Protein AF-A0A7S0IM01-F1 (afdb_monomer_lite)

Organism: NCBI:txid127549

Foldseek 3Di:
DVQCPDPVNVLCQPPPRPNVLQNVLVVVVVVCVVDPQDDPDLVPHQAAEDSDSLVVLLVDVVCVVVSLVVVLVCLVVDPSCVVCLQLRYEYEGSDPDDPCSRNPPCCVSNVNHHYHYDYDDPPPD

Structure (mmCIF, N/CA/C/O backbone):
data_AF-A0A7S0IM01-F1
#
_entry.id   AF-A0A7S0IM01-F1
#
loop_
_atom_site.group_PDB
_atom_site.id
_atom_site.type_symbol
_atom_site.label_atom_id
_atom_site.label_alt_id
_atom_site.label_comp_id
_atom_site.label_asym_id
_atom_site.label_entity_id
_atom_site.label_seq_id
_atom_site.pdbx_PDB_ins_code
_atom_site.Cartn_x
_atom_site.Cartn_y
_atom_site.Cartn_z
_atom_site.occupancy
_atom_site.B_iso_or_equiv
_atom_site.auth_seq_id
_atom_site.auth_comp_id
_atom_site.auth_asym_id
_atom_site.auth_atom_id
_atom_site.pdbx_PDB_model_num
ATOM 1 N N . ARG A 1 1 ? -17.715 -5.963 -20.744 1.00 46.78 1 ARG A N 1
ATOM 2 C CA . ARG A 1 1 ? -17.624 -7.411 -21.069 1.00 46.78 1 ARG A CA 1
ATOM 3 C C . ARG A 1 1 ? -17.029 -7.636 -22.462 1.00 46.78 1 ARG A C 1
ATOM 5 O O . ARG A 1 1 ? -16.152 -8.473 -22.556 1.00 46.78 1 ARG A O 1
ATOM 12 N N . GLU A 1 2 ? -17.397 -6.858 -23.487 1.00 45.78 2 GLU A N 1
ATOM 13 C CA . GLU A 1 2 ? -16.803 -6.945 -24.842 1.00 45.78 2 GLU A CA 1
ATOM 14 C C . GLU A 1 2 ? -15.285 -6.724 -24.891 1.00 45.78 2 GLU A C 1
ATOM 16 O O . GLU A 1 2 ? -14.564 -7.540 -25.454 1.00 45.78 2 GLU A O 1
ATOM 21 N N . LEU A 1 3 ? -14.776 -5.692 -24.210 1.00 41.62 3 LEU A N 1
ATOM 22 C CA . LEU A 1 3 ? -13.337 -5.392 -24.168 1.00 41.62 3 LEU A CA 1
ATOM 23 C C . LEU A 1 3 ? -12.473 -6.460 -23.485 1.00 41.62 3 LEU A C 1
ATOM 25 O O . LEU A 1 3 ? -11.266 -6.336 -23.547 1.00 41.62 3 LEU A O 1
ATOM 29 N N . LEU A 1 4 ? -13.064 -7.457 -22.817 1.00 47.00 4 LEU A N 1
ATOM 30 C CA . LEU A 1 4 ? -12.343 -8.576 -22.188 1.00 47.00 4 LEU A CA 1
ATOM 31 C C . LEU A 1 4 ? -12.341 -9.834 -23.068 1.00 47.00 4 LEU A C 1
ATOM 33 O O . LEU A 1 4 ? -11.676 -10.811 -22.745 1.00 47.00 4 LEU A O 1
ATOM 37 N N . SER A 1 5 ? -13.135 -9.831 -24.143 1.00 55.53 5 SER A N 1
ATOM 38 C CA . SER A 1 5 ? -13.293 -10.970 -25.054 1.00 55.53 5 SER A CA 1
ATOM 39 C C . SER A 1 5 ? -12.349 -10.917 -26.255 1.00 55.53 5 SER A C 1
ATOM 41 O O . SER A 1 5 ? -12.239 -11.889 -26.996 1.00 55.53 5 SER A O 1
ATOM 43 N N . LEU A 1 6 ? -11.640 -9.797 -26.443 1.00 62.81 6 LEU A N 1
ATOM 44 C CA . LEU A 1 6 ? -10.654 -9.658 -27.508 1.00 62.81 6 LEU A CA 1
ATOM 45 C C . LEU A 1 6 ? -9.369 -10.409 -27.118 1.00 62.81 6 LEU A C 1
ATOM 47 O O . LEU A 1 6 ? -8.851 -10.166 -26.027 1.00 62.81 6 LEU A O 1
ATOM 51 N N . PRO A 1 7 ? -8.789 -11.254 -27.984 1.00 60.94 7 PRO A N 1
ATOM 52 C CA . PRO A 1 7 ? -7.592 -12.038 -27.658 1.00 60.94 7 PRO A CA 1
ATOM 53 C C . PRO A 1 7 ? -6.413 -11.199 -27.139 1.00 60.94 7 PRO A C 1
ATOM 55 O O . PRO A 1 7 ? -5.724 -11.611 -26.211 1.00 60.94 7 PRO A O 1
ATOM 58 N N . SER A 1 8 ? -6.227 -9.989 -27.678 1.00 58.78 8 SER A N 1
ATOM 59 C CA . SER A 1 8 ? -5.192 -9.033 -27.250 1.00 58.78 8 SER A CA 1
ATOM 60 C C . SER A 1 8 ? -5.425 -8.447 -25.853 1.00 58.78 8 SER A C 1
ATOM 62 O O . SER A 1 8 ? -4.478 -8.111 -25.151 1.00 58.78 8 SER A O 1
ATOM 64 N N . SER A 1 9 ? -6.686 -8.316 -25.443 1.00 56.84 9 SER A N 1
ATOM 65 C CA . SER A 1 9 ? -7.070 -7.874 -24.099 1.00 56.84 9 SER A CA 1
ATOM 66 C C . SER A 1 9 ? -7.060 -9.022 -23.089 1.00 56.84 9 SER A C 1
ATOM 68 O O . SER A 1 9 ? -6.715 -8.827 -21.928 1.00 56.84 9 SER A O 1
ATOM 70 N N . ALA A 1 10 ? -7.399 -10.231 -23.543 1.00 59.53 10 ALA A N 1
ATOM 71 C CA . ALA A 1 10 ? -7.406 -11.432 -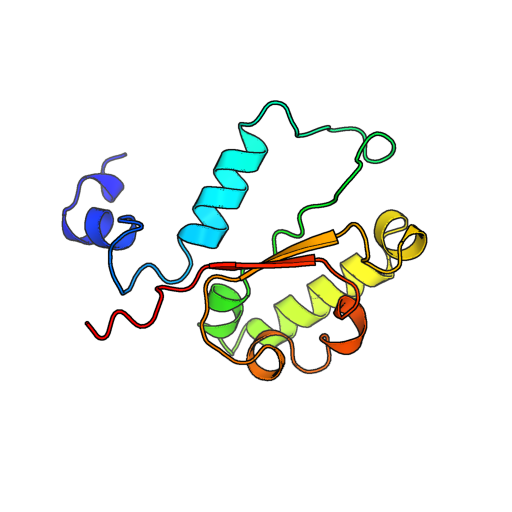22.728 1.00 59.53 10 ALA A CA 1
ATOM 72 C C . ALA A 1 10 ? -5.977 -11.831 -22.340 1.00 59.53 10 ALA A C 1
ATOM 74 O O . ALA A 1 10 ? -5.748 -12.148 -21.179 1.00 59.53 10 ALA A O 1
ATOM 75 N N . SER A 1 11 ? -5.003 -11.717 -23.252 1.00 57.19 11 SER A N 1
ATOM 76 C CA . SER A 1 11 ? -3.586 -11.975 -22.949 1.00 57.19 11 SER A CA 1
ATOM 77 C C . SER A 1 11 ? -2.979 -10.972 -21.962 1.00 57.19 11 SER A C 1
ATOM 79 O O . SER A 1 11 ? -2.093 -11.324 -21.192 1.00 57.19 11 SER A O 1
ATOM 81 N N . PHE A 1 12 ? -3.483 -9.736 -21.923 1.00 51.41 12 PHE A N 1
ATOM 82 C CA . PHE A 1 12 ? -3.107 -8.736 -20.917 1.00 51.41 12 PHE A CA 1
ATOM 83 C C . PHE A 1 12 ? -3.668 -9.052 -19.516 1.00 51.41 12 PHE A C 1
ATOM 85 O O . PHE A 1 12 ? -3.136 -8.583 -18.511 1.00 51.41 12 PHE A O 1
ATOM 92 N N . ILE A 1 13 ? -4.752 -9.831 -19.445 1.00 55.81 13 ILE A N 1
ATOM 93 C CA . ILE A 1 13 ? -5.446 -10.233 -18.207 1.00 55.81 13 ILE A CA 1
ATOM 94 C C . ILE A 1 13 ? -5.169 -11.715 -17.889 1.00 55.81 13 ILE A C 1
ATOM 96 O O . ILE A 1 13 ? -5.710 -12.285 -16.943 1.00 55.81 13 ILE A O 1
ATOM 100 N N . ASP A 1 14 ? -4.291 -12.356 -18.651 1.00 61.69 14 ASP A N 1
ATOM 101 C CA . ASP A 1 14 ? -3.793 -13.677 -18.322 1.00 61.69 14 ASP A CA 1
ATOM 102 C C . ASP A 1 14 ? -2.695 -13.535 -17.260 1.00 61.69 14 ASP A C 1
ATOM 104 O O . ASP A 1 14 ? -1.632 -12.965 -17.512 1.00 61.69 14 ASP A O 1
ATOM 108 N N . ILE A 1 15 ? -2.961 -14.038 -16.052 1.00 56.69 15 ILE A N 1
ATOM 109 C CA . ILE A 1 15 ? -2.016 -14.035 -14.918 1.00 56.69 15 ILE A CA 1
ATOM 110 C C . ILE A 1 15 ? -0.743 -14.830 -15.201 1.00 56.69 15 ILE A C 1
ATOM 112 O O . ILE A 1 15 ? 0.259 -14.614 -14.523 1.00 56.69 15 ILE A O 1
ATOM 116 N N . TRP A 1 16 ? -0.766 -15.711 -16.201 1.00 55.00 16 TRP A N 1
ATOM 117 C CA . TRP A 1 16 ? 0.383 -16.503 -16.626 1.00 55.00 16 TRP A CA 1
ATOM 118 C C . TRP A 1 16 ? 1.177 -15.836 -17.752 1.00 55.00 16 TRP A C 1
ATOM 120 O O . TRP A 1 16 ? 2.264 -16.300 -18.097 1.00 55.00 16 TRP A O 1
ATOM 130 N N . HIS A 1 17 ? 0.679 -14.732 -18.317 1.00 59.44 17 HIS A N 1
ATOM 131 C CA . HIS A 1 17 ? 1.368 -14.030 -19.388 1.00 59.44 17 HIS A CA 1
ATOM 132 C C . HIS A 1 17 ? 2.538 -13.183 -18.833 1.00 59.44 17 HIS A C 1
ATOM 134 O O . HIS A 1 17 ? 2.336 -12.378 -17.918 1.00 59.44 17 HIS A O 1
ATOM 140 N N . PRO A 1 18 ? 3.760 -13.272 -19.402 1.00 55.62 18 PRO A N 1
ATOM 141 C CA . PRO A 1 18 ? 4.971 -12.623 -18.865 1.00 55.62 18 PRO A CA 1
ATOM 142 C C . PRO A 1 18 ? 4.898 -11.092 -18.713 1.00 55.62 18 PRO A C 1
ATOM 144 O O . PRO A 1 18 ? 5.672 -10.485 -17.969 1.00 55.62 18 PRO A O 1
ATOM 147 N N . HIS A 1 19 ? 3.973 -10.450 -19.430 1.00 56.44 19 HIS A N 1
ATOM 148 C CA . HIS A 1 19 ? 3.770 -9.000 -19.409 1.00 56.44 19 HIS A CA 1
ATOM 149 C C . HIS A 1 19 ? 2.679 -8.529 -18.430 1.00 56.44 19 HIS A C 1
ATOM 151 O O . HIS A 1 19 ? 2.518 -7.321 -18.251 1.00 56.44 19 HIS A O 1
ATOM 157 N N . SER A 1 20 ? 1.989 -9.439 -17.736 1.00 62.12 20 SER A N 1
ATOM 158 C CA . SER A 1 20 ? 0.913 -9.146 -16.770 1.00 62.12 20 SER A CA 1
ATOM 159 C C . SER A 1 20 ? 1.443 -8.702 -15.398 1.00 62.12 20 SER A C 1
ATOM 161 O O . SER A 1 20 ? 0.973 -9.128 -14.345 1.00 62.12 20 SER A O 1
ATOM 163 N N . GLN A 1 21 ? 2.441 -7.816 -15.399 1.00 66.50 21 GLN A N 1
ATOM 164 C CA . GLN A 1 21 ? 3.298 -7.485 -14.250 1.00 66.50 21 GLN A CA 1
ATOM 165 C C . GLN A 1 21 ? 2.589 -6.782 -13.073 1.00 66.50 21 GLN A C 1
ATOM 167 O O . GLN A 1 21 ? 3.216 -6.544 -12.053 1.00 66.50 21 GLN A O 1
ATOM 172 N N . PHE A 1 22 ? 1.310 -6.430 -13.183 1.00 71.25 22 PHE A N 1
ATOM 173 C CA . PHE A 1 22 ? 0.486 -5.820 -12.115 1.00 71.25 22 PHE A CA 1
ATOM 174 C C . PHE A 1 22 ? -0.746 -6.671 -11.781 1.00 71.25 22 PHE A C 1
ATOM 176 O O . PHE A 1 22 ? -1.531 -6.342 -10.887 1.00 71.25 22 PHE A O 1
ATOM 183 N N . LEU A 1 23 ? -0.954 -7.768 -12.511 1.00 74.94 23 LEU A N 1
ATOM 184 C CA . LEU A 1 23 ? -2.199 -8.508 -12.429 1.00 74.94 23 LEU A CA 1
ATOM 185 C C . LEU A 1 23 ? -2.296 -9.324 -11.142 1.00 74.94 23 LEU A C 1
ATOM 187 O O . LEU A 1 23 ? -3.389 -9.444 -10.603 1.00 74.94 23 LEU A O 1
ATOM 191 N N . SER A 1 24 ? -1.175 -9.802 -10.598 1.00 80.88 24 SER A N 1
ATOM 192 C CA . SER A 1 24 ? -1.157 -10.495 -9.306 1.00 80.88 24 SER A CA 1
ATOM 193 C C . SER A 1 24 ? -1.553 -9.569 -8.153 1.00 80.88 24 SER A C 1
ATOM 195 O O . SER A 1 24 ? -2.375 -9.964 -7.328 1.00 80.88 24 SER A O 1
ATOM 197 N N . GLU A 1 25 ? -1.048 -8.325 -8.122 1.00 86.25 25 GLU A N 1
ATOM 198 C CA . GLU A 1 25 ? -1.463 -7.329 -7.120 1.00 86.25 25 GLU A CA 1
ATOM 199 C C . GLU A 1 25 ? -2.978 -7.066 -7.201 1.00 86.25 25 GLU A C 1
ATOM 201 O O . GLU A 1 25 ? -3.691 -7.089 -6.192 1.00 86.25 25 GLU A O 1
ATOM 206 N N . PHE A 1 26 ? -3.493 -6.856 -8.416 1.00 84.12 26 PHE A N 1
ATOM 207 C CA . PHE A 1 26 ? -4.914 -6.599 -8.654 1.00 84.12 26 PHE A CA 1
ATOM 208 C C . PHE A 1 26 ? -5.805 -7.811 -8.340 1.00 84.12 26 PHE A C 1
ATOM 210 O O . PHE A 1 26 ? -6.835 -7.672 -7.676 1.00 84.12 26 PHE A O 1
ATOM 217 N N . ALA A 1 27 ? -5.416 -9.004 -8.791 1.00 84.50 27 ALA A N 1
ATOM 218 C CA . ALA A 1 27 ? -6.155 -10.246 -8.589 1.00 84.50 27 ALA A CA 1
ATOM 219 C C . ALA A 1 27 ? -6.219 -10.626 -7.108 1.00 84.50 27 ALA A C 1
ATOM 221 O O . ALA A 1 27 ? -7.287 -11.016 -6.630 1.00 84.50 27 ALA A O 1
ATOM 222 N N . PHE A 1 28 ? -5.122 -10.457 -6.366 1.00 88.38 28 PHE A N 1
ATOM 223 C CA . PHE A 1 28 ? -5.115 -10.668 -4.922 1.00 88.38 28 PHE A CA 1
ATOM 224 C C . PHE A 1 28 ? -6.035 -9.680 -4.212 1.00 88.38 28 PHE A C 1
ATOM 226 O O . PHE A 1 28 ? -6.874 -10.113 -3.429 1.00 88.38 28 PHE A O 1
ATOM 233 N N . HIS A 1 29 ? -5.950 -8.379 -4.521 1.00 90.56 29 HIS A N 1
ATOM 234 C CA . HIS A 1 29 ? -6.831 -7.384 -3.904 1.00 90.56 29 HIS A CA 1
ATOM 235 C C . HIS A 1 29 ? -8.310 -7.715 -4.158 1.00 90.56 29 HIS A C 1
ATOM 237 O O . HIS A 1 29 ? -9.108 -7.744 -3.222 1.00 90.56 29 HIS A O 1
ATOM 243 N N . ARG A 1 30 ? -8.679 -8.054 -5.401 1.00 90.75 30 ARG A N 1
ATOM 244 C CA . ARG A 1 30 ? -10.050 -8.478 -5.731 1.00 90.75 30 ARG A CA 1
ATOM 245 C C . ARG A 1 30 ? -10.475 -9.744 -4.991 1.00 90.75 30 ARG A C 1
ATOM 247 O O . ARG A 1 30 ? -11.611 -9.818 -4.535 1.00 90.75 30 ARG A O 1
ATOM 254 N N . SER A 1 31 ? -9.583 -10.724 -4.881 1.00 90.88 31 SER A N 1
ATOM 255 C CA . SER A 1 31 ? -9.859 -11.977 -4.170 1.00 90.88 31 SER A CA 1
ATOM 256 C C . SER A 1 31 ? -10.025 -11.743 -2.671 1.00 90.88 31 SER A C 1
ATOM 258 O O . SER A 1 31 ? -10.927 -12.313 -2.064 1.00 90.88 31 SER A O 1
ATOM 260 N N . LEU A 1 32 ? -9.211 -10.860 -2.086 1.00 92.12 32 LEU A N 1
ATOM 261 C CA . LEU A 1 32 ? -9.320 -10.453 -0.692 1.00 92.12 32 LEU A CA 1
ATOM 262 C C . LEU A 1 32 ? -10.676 -9.791 -0.434 1.00 92.12 32 LEU A C 1
ATOM 264 O O . LEU A 1 32 ? -11.394 -10.253 0.447 1.00 92.12 32 LEU A O 1
ATOM 268 N N . LEU A 1 33 ? -11.070 -8.804 -1.249 1.00 91.38 33 LEU A N 1
ATOM 269 C CA . LEU A 1 33 ? -12.371 -8.123 -1.146 1.00 91.38 33 LEU A CA 1
ATOM 270 C C . LEU A 1 33 ? -13.577 -9.064 -1.283 1.00 91.38 33 LEU A C 1
ATOM 272 O O . LEU A 1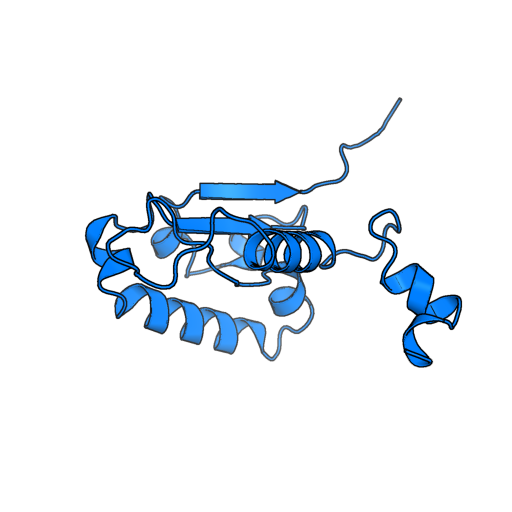 33 ? -14.625 -8.795 -0.705 1.00 91.38 33 LEU A O 1
ATOM 276 N N . ALA A 1 34 ? -13.443 -10.158 -2.035 1.00 91.56 34 ALA A N 1
ATOM 277 C CA . ALA A 1 34 ? -14.484 -11.178 -2.179 1.00 91.56 34 ALA A CA 1
ATOM 278 C C . ALA A 1 34 ? -14.442 -12.267 -1.087 1.00 91.56 34 ALA A C 1
ATOM 280 O O . ALA A 1 34 ? -15.304 -13.147 -1.058 1.00 91.56 34 ALA A O 1
ATOM 281 N N . SER A 1 35 ? -13.432 -12.258 -0.217 1.00 94.56 35 SER A N 1
ATOM 282 C CA . SER A 1 35 ? -13.239 -13.281 0.809 1.00 94.56 35 SER A CA 1
ATOM 283 C C . SER A 1 35 ? -14.058 -13.003 2.073 1.00 94.56 35 SER A C 1
ATOM 285 O O . SER A 1 35 ? -14.432 -11.874 2.373 1.00 94.56 35 SER A O 1
ATOM 287 N N . LYS A 1 36 ? -14.247 -14.043 2.891 1.00 96.12 36 LYS A N 1
ATOM 288 C CA . LYS A 1 36 ? -14.854 -13.934 4.229 1.00 96.12 36 LYS A CA 1
ATOM 289 C C . LYS A 1 36 ? -13.945 -13.297 5.293 1.00 96.12 36 LYS A C 1
ATOM 291 O O . LYS A 1 36 ? -14.339 -13.231 6.451 1.00 96.12 36 LYS A O 1
ATOM 296 N N . PHE A 1 37 ? -12.716 -12.918 4.935 1.00 95.12 37 PHE A N 1
ATOM 297 C CA . PHE A 1 37 ? -11.709 -12.407 5.873 1.00 95.12 37 PHE A CA 1
ATOM 298 C C . PHE A 1 37 ? -11.645 -10.875 5.917 1.00 95.12 37 PHE A C 1
ATOM 300 O O . PHE A 1 37 ? -10.839 -10.320 6.659 1.00 95.12 37 PHE A O 1
ATOM 307 N N . VAL A 1 38 ? -12.480 -10.187 5.134 1.00 95.69 38 VAL A N 1
ATOM 308 C CA . VAL A 1 38 ? -12.578 -8.726 5.157 1.00 95.69 38 VAL A CA 1
ATOM 309 C C . VAL A 1 38 ? -13.614 -8.296 6.183 1.00 95.69 38 VAL A C 1
ATOM 311 O O . VAL A 1 38 ? -14.692 -8.876 6.287 1.00 95.69 38 VAL A O 1
ATOM 314 N N . THR A 1 39 ? -13.281 -7.246 6.924 1.00 95.75 39 THR A N 1
ATOM 315 C CA . THR A 1 39 ? -14.176 -6.581 7.868 1.00 95.75 39 THR A CA 1
ATOM 316 C C . THR A 1 39 ? -14.277 -5.102 7.516 1.00 95.75 39 THR A C 1
ATOM 318 O O . THR A 1 39 ? -13.302 -4.496 7.071 1.00 95.75 39 THR A O 1
ATOM 321 N N . ALA A 1 40 ? -15.461 -4.523 7.717 1.00 93.12 40 ALA A N 1
ATOM 322 C CA . ALA A 1 40 ? -15.673 -3.081 7.625 1.00 93.12 40 ALA A CA 1
ATOM 323 C C . ALA A 1 40 ? -15.303 -2.348 8.926 1.00 93.12 40 ALA A C 1
ATOM 325 O O . ALA A 1 40 ? -15.192 -1.127 8.911 1.00 93.12 40 ALA A O 1
ATOM 326 N N . ASP A 1 41 ? -15.118 -3.077 10.033 1.00 95.81 41 ASP A N 1
ATOM 327 C CA . ASP A 1 41 ? -14.660 -2.537 11.314 1.00 95.81 41 ASP A CA 1
ATOM 328 C C . ASP A 1 41 ? -13.125 -2.644 11.430 1.00 95.81 41 ASP A C 1
ATOM 330 O O . ASP A 1 41 ? -12.599 -3.751 11.603 1.00 95.81 41 ASP A O 1
ATOM 334 N N . PRO A 1 42 ? -12.389 -1.516 11.386 1.00 92.38 42 PRO A N 1
ATOM 335 C CA . PRO A 1 42 ? -10.935 -1.504 11.525 1.00 92.38 42 PRO A CA 1
ATOM 336 C C . PRO A 1 42 ? -10.432 -1.958 12.903 1.00 92.38 42 PRO A C 1
ATOM 338 O O . PRO A 1 42 ? -9.270 -2.350 13.031 1.00 92.38 42 PRO A O 1
ATOM 341 N N . ALA A 1 43 ? -11.261 -1.893 13.951 1.00 93.44 43 ALA A N 1
ATOM 342 C CA . ALA A 1 43 ? -10.882 -2.351 15.286 1.00 93.44 43 ALA A CA 1
ATOM 343 C C . ALA A 1 43 ? -10.842 -3.885 15.372 1.00 93.44 43 ALA A C 1
ATOM 345 O O . ALA A 1 43 ? -9.997 -4.433 16.080 1.00 93.44 43 ALA A O 1
ATOM 346 N N . ALA A 1 44 ? -11.697 -4.567 14.605 1.00 95.44 44 ALA A N 1
ATOM 347 C CA . ALA A 1 44 ? -11.718 -6.023 14.486 1.00 95.44 44 ALA A CA 1
ATOM 348 C C . ALA A 1 44 ? -10.648 -6.578 13.522 1.00 95.44 44 ALA A C 1
ATOM 350 O O . ALA A 1 44 ? -10.416 -7.787 13.486 1.00 95.44 44 ALA A O 1
ATOM 351 N N . ALA A 1 45 ? -9.993 -5.723 12.728 1.00 96.38 45 ALA A N 1
ATOM 352 C CA . ALA A 1 45 ? -8.998 -6.147 11.749 1.00 96.38 45 ALA A CA 1
ATOM 353 C C . ALA A 1 45 ? -7.681 -6.586 12.416 1.00 96.38 45 ALA A C 1
ATOM 355 O O . ALA A 1 45 ? -7.028 -5.810 13.121 1.00 96.38 45 ALA A O 1
ATOM 356 N N . SER A 1 46 ? -7.257 -7.825 12.141 1.00 95.94 46 SER A N 1
ATOM 357 C CA . SER A 1 46 ? -5.940 -8.336 12.558 1.00 95.94 46 SER A CA 1
ATOM 358 C C . SER A 1 46 ? -4.803 -7.854 11.656 1.00 95.94 46 SER A C 1
ATOM 360 O O . SER A 1 46 ? -3.681 -7.701 12.126 1.00 95.94 46 SER A O 1
ATOM 362 N N . PHE A 1 47 ? -5.098 -7.616 10.376 1.00 97.06 47 PHE A N 1
ATOM 363 C CA . PHE A 1 47 ? -4.155 -7.129 9.373 1.00 97.06 47 PHE A CA 1
ATOM 364 C C . PHE A 1 47 ? -4.828 -6.104 8.462 1.00 97.06 47 PHE A C 1
ATOM 366 O O . PHE A 1 47 ? -6.035 -6.173 8.222 1.00 97.06 47 PHE A O 1
ATOM 373 N N . PHE A 1 48 ? -4.028 -5.196 7.912 1.00 97.19 48 PHE A N 1
ATOM 374 C CA . PHE A 1 48 ? -4.446 -4.201 6.931 1.00 97.19 48 PHE A CA 1
ATOM 375 C C . PHE A 1 48 ? -3.761 -4.470 5.602 1.00 97.19 48 PHE A C 1
ATOM 377 O O . PHE A 1 48 ? -2.539 -4.433 5.506 1.00 97.19 48 PHE A O 1
ATOM 384 N N . PHE A 1 49 ? -4.535 -4.703 4.550 1.00 96.38 49 PHE A N 1
ATOM 385 C CA . PHE A 1 49 ? -3.983 -4.698 3.202 1.00 96.38 49 PHE A CA 1
ATOM 386 C C . PHE A 1 49 ? -3.783 -3.255 2.734 1.00 96.38 49 PHE A C 1
ATOM 388 O O . PHE A 1 49 ? -4.713 -2.4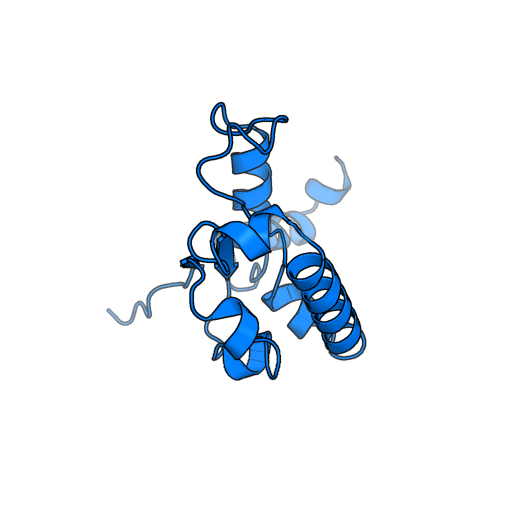53 2.804 1.00 96.38 49 PHE A O 1
ATOM 395 N N . VAL A 1 50 ? -2.587 -2.926 2.246 1.00 95.94 50 VAL A N 1
ATOM 396 C CA . VAL A 1 50 ? -2.282 -1.614 1.670 1.00 95.94 50 VAL A CA 1
ATOM 397 C C . VAL A 1 50 ? -2.393 -1.713 0.147 1.00 95.94 50 VAL A C 1
ATOM 399 O O . VAL A 1 50 ? -1.526 -2.324 -0.483 1.00 95.94 50 VAL A O 1
ATOM 402 N N . PRO A 1 51 ? -3.429 -1.118 -0.480 1.00 91.56 51 PRO A N 1
ATOM 403 C CA . PRO A 1 51 ? -3.695 -1.259 -1.911 1.00 91.56 51 PRO A CA 1
ATOM 404 C C . PRO A 1 51 ? -2.793 -0.345 -2.762 1.00 91.56 51 PRO A C 1
ATOM 406 O O . PRO A 1 51 ? -3.270 0.417 -3.603 1.00 91.56 51 PRO A O 1
ATOM 409 N N . PHE A 1 52 ? -1.478 -0.398 -2.541 1.00 92.06 52 PHE A N 1
ATOM 410 C CA . PHE A 1 52 ? -0.493 0.354 -3.313 1.00 92.06 52 PHE A CA 1
ATOM 411 C C . PHE A 1 52 ? 0.145 -0.524 -4.392 1.00 92.06 52 PHE A C 1
ATOM 413 O O . PHE A 1 52 ? 1.022 -1.338 -4.114 1.00 92.06 52 PHE A O 1
ATOM 420 N N . TYR A 1 53 ? -0.283 -0.322 -5.638 1.00 89.06 53 TYR A N 1
ATOM 421 C CA . TYR A 1 53 ? 0.201 -1.040 -6.821 1.00 89.06 53 TYR A CA 1
ATOM 422 C C . TYR A 1 53 ? 1.575 -0.530 -7.264 1.00 89.06 53 TYR A C 1
ATOM 424 O O . TYR A 1 53 ? 1.701 0.271 -8.195 1.00 89.06 53 TYR A O 1
ATOM 432 N N . SER A 1 54 ? 2.615 -0.967 -6.560 1.00 88.62 54 SER A N 1
ATOM 433 C CA . SER A 1 54 ? 3.976 -0.431 -6.665 1.00 88.62 54 SER A CA 1
ATOM 434 C C . SER A 1 54 ? 4.555 -0.515 -8.082 1.00 88.62 54 SER A C 1
ATOM 436 O O . SER A 1 54 ? 5.165 0.440 -8.574 1.00 88.62 54 SER A O 1
ATOM 438 N N . ARG A 1 55 ? 4.315 -1.626 -8.790 1.00 85.12 55 ARG A N 1
ATOM 439 C CA . ARG A 1 55 ? 4.795 -1.825 -10.164 1.00 85.12 55 ARG A CA 1
ATOM 440 C C . ARG A 1 55 ? 4.080 -0.917 -11.160 1.00 85.12 55 ARG A C 1
ATOM 442 O O . ARG A 1 55 ? 4.722 -0.454 -12.110 1.00 85.12 55 ARG A O 1
ATOM 449 N N . LEU A 1 56 ? 2.785 -0.679 -10.949 1.00 83.50 56 LEU A N 1
ATOM 450 C CA . LEU A 1 56 ? 1.974 0.224 -11.764 1.00 83.50 56 LEU A CA 1
ATOM 451 C C . LEU A 1 56 ? 2.402 1.678 -11.547 1.00 83.50 56 LEU A C 1
ATOM 453 O O . LEU A 1 56 ? 2.644 2.384 -12.523 1.00 83.50 56 LEU A O 1
ATOM 457 N N . ALA A 1 57 ? 2.589 2.091 -10.290 1.00 87.50 57 ALA A N 1
ATOM 458 C CA . ALA A 1 57 ? 3.119 3.412 -9.955 1.00 87.50 57 ALA A CA 1
ATOM 459 C C . ALA A 1 57 ? 4.488 3.639 -10.618 1.00 87.50 57 ALA A C 1
ATOM 461 O O . ALA A 1 57 ? 4.702 4.653 -11.275 1.00 87.50 57 ALA A O 1
ATOM 462 N N . PHE A 1 58 ? 5.387 2.651 -10.545 1.00 86.56 58 PHE A N 1
ATOM 463 C CA . PHE A 1 58 ? 6.697 2.710 -11.199 1.00 86.56 58 PHE A CA 1
AT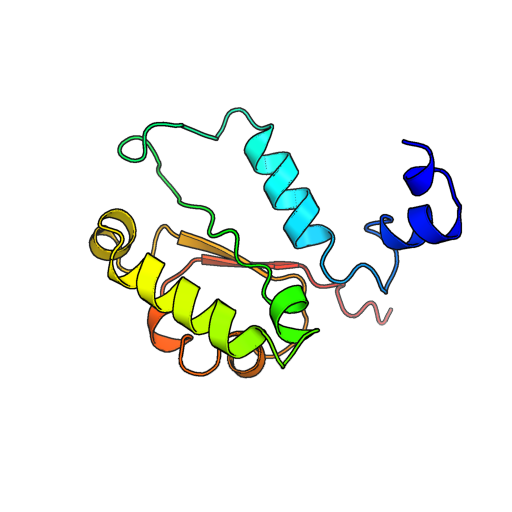OM 464 C C . PHE A 1 58 ? 6.620 2.772 -12.735 1.00 86.56 58 PHE A C 1
ATOM 466 O O . PHE A 1 58 ? 7.482 3.374 -13.376 1.00 86.56 58 PHE A O 1
ATOM 473 N N . ALA A 1 59 ? 5.607 2.151 -13.355 1.00 83.62 59 ALA A N 1
ATOM 474 C CA . ALA A 1 59 ? 5.433 2.182 -14.810 1.00 83.62 59 ALA A CA 1
ATOM 475 C C . ALA A 1 59 ? 5.189 3.604 -15.339 1.00 83.62 59 ALA A C 1
ATOM 477 O O . ALA A 1 59 ? 5.518 3.884 -16.490 1.00 83.62 59 ALA A O 1
ATOM 478 N N . ASN A 1 60 ? 4.658 4.499 -14.500 1.00 83.62 60 ASN A N 1
ATOM 479 C CA . ASN A 1 60 ? 4.414 5.889 -14.845 1.00 83.62 60 ASN A CA 1
ATOM 480 C C . ASN A 1 60 ? 5.152 6.840 -13.890 1.00 83.62 60 ASN A C 1
ATOM 482 O O . ASN A 1 60 ? 4.598 7.346 -12.912 1.00 83.62 60 ASN A O 1
ATOM 486 N N . LYS A 1 61 ? 6.420 7.115 -14.214 1.00 77.12 61 LYS A N 1
ATOM 487 C CA . LYS A 1 61 ? 7.313 7.951 -13.394 1.00 77.12 61 LYS A CA 1
ATOM 488 C C . LYS A 1 61 ? 6.756 9.342 -13.090 1.00 77.12 61 LYS A C 1
ATOM 490 O O . LYS A 1 61 ? 7.038 9.870 -12.020 1.00 77.12 61 LYS A O 1
ATOM 495 N N . SER A 1 62 ? 5.955 9.915 -13.990 1.00 80.88 62 SER A N 1
ATOM 496 C CA . SER A 1 62 ? 5.335 11.229 -13.787 1.00 80.88 62 SER A CA 1
ATOM 497 C C . SER A 1 62 ? 4.362 11.251 -12.605 1.00 80.88 62 SER A C 1
ATOM 499 O O . SER A 1 62 ? 4.186 12.299 -11.994 1.00 80.88 62 SER A O 1
ATOM 501 N N . TYR A 1 63 ? 3.767 10.106 -12.253 1.00 84.38 63 TYR A N 1
ATOM 502 C CA . TYR A 1 63 ? 2.829 9.989 -11.133 1.00 84.38 63 TYR A CA 1
ATOM 503 C C . TYR A 1 63 ? 3.408 9.244 -9.931 1.00 84.38 63 TYR A C 1
ATOM 505 O O . TYR A 1 63 ? 2.890 9.411 -8.829 1.00 84.38 63 TYR A O 1
ATOM 513 N N . GLN A 1 64 ? 4.482 8.464 -10.105 1.00 88.94 64 GLN A N 1
ATOM 514 C CA . GLN A 1 64 ? 5.066 7.655 -9.030 1.00 88.94 64 GLN A CA 1
ATOM 515 C C . GLN A 1 64 ? 5.322 8.478 -7.763 1.00 88.94 64 GLN A C 1
ATOM 517 O O . GLN A 1 64 ? 4.906 8.074 -6.679 1.00 88.94 64 GLN A O 1
ATOM 522 N N . GLN A 1 65 ? 5.968 9.640 -7.899 1.00 90.88 65 GLN A N 1
ATOM 523 C CA . GLN A 1 65 ? 6.307 10.478 -6.751 1.00 90.88 65 GLN A CA 1
ATOM 524 C C . GLN A 1 65 ? 5.052 10.979 -6.026 1.00 90.88 65 GLN A C 1
ATOM 526 O O . GLN A 1 65 ? 4.943 10.819 -4.816 1.00 90.88 65 GLN A O 1
ATOM 531 N N . SER A 1 66 ? 4.062 11.480 -6.773 1.00 92.06 66 SER A N 1
ATOM 532 C CA . SER A 1 66 ? 2.787 11.920 -6.200 1.00 92.06 66 SER A CA 1
ATOM 533 C C . SER A 1 66 ? 2.059 10.783 -5.478 1.00 92.06 66 SER A C 1
ATOM 535 O O . SER A 1 66 ? 1.534 11.004 -4.392 1.00 92.06 66 SER A O 1
ATOM 537 N N . MET A 1 67 ? 2.054 9.567 -6.032 1.00 93.19 67 MET A N 1
ATOM 538 C CA . MET A 1 67 ? 1.428 8.410 -5.387 1.00 93.19 67 MET A CA 1
ATOM 539 C C . MET A 1 67 ? 2.158 7.997 -4.101 1.00 93.19 67 MET A C 1
ATOM 541 O O . MET A 1 67 ? 1.510 7.635 -3.120 1.00 93.19 67 MET A O 1
ATOM 545 N N . LEU A 1 68 ? 3.494 8.053 -4.089 1.00 95.06 68 LEU A N 1
ATOM 546 C CA . LEU A 1 68 ? 4.299 7.780 -2.895 1.00 95.06 68 LEU A CA 1
ATOM 547 C C . LEU A 1 68 ? 4.080 8.835 -1.807 1.00 95.06 68 LEU A C 1
ATOM 549 O O . LEU A 1 68 ? 4.022 8.484 -0.629 1.00 9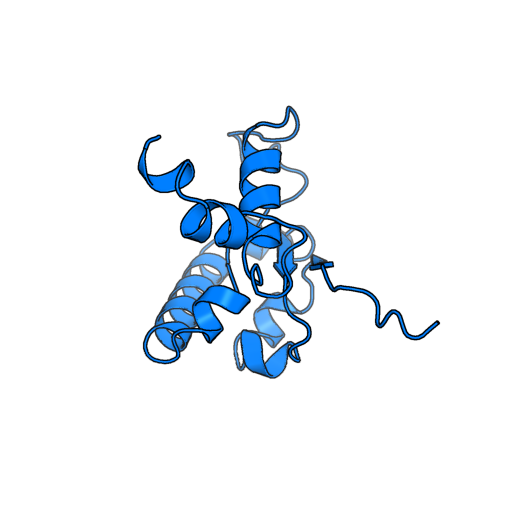5.06 68 LEU A O 1
ATOM 553 N N . ASP A 1 69 ? 3.929 10.104 -2.185 1.00 94.81 69 ASP A N 1
ATOM 554 C CA . ASP A 1 69 ? 3.648 11.190 -1.245 1.00 94.81 69 ASP A CA 1
ATOM 555 C C . ASP A 1 69 ? 2.234 11.081 -0.662 1.00 94.81 69 ASP A C 1
ATOM 557 O O . ASP A 1 69 ? 2.070 11.217 0.550 1.00 94.81 69 ASP A O 1
ATOM 561 N N . THR A 1 70 ? 1.229 10.734 -1.474 1.00 95.44 70 THR A N 1
ATOM 562 C CA . THR A 1 70 ? -0.111 10.401 -0.967 1.00 95.44 70 THR A CA 1
ATOM 563 C C . THR A 1 70 ? -0.041 9.233 0.011 1.00 95.44 70 THR A C 1
ATOM 565 O O . THR A 1 70 ? -0.496 9.369 1.142 1.00 95.44 70 THR A O 1
ATOM 568 N N . LEU A 1 71 ? 0.595 8.117 -0.366 1.00 96.75 71 LEU A N 1
ATOM 569 C CA . LEU A 1 71 ? 0.740 6.965 0.526 1.00 96.75 71 LEU A CA 1
ATOM 570 C C . LEU A 1 71 ? 1.435 7.355 1.839 1.00 96.75 71 LEU A C 1
ATOM 572 O O . LEU A 1 71 ? 0.990 6.962 2.913 1.00 96.75 71 LEU A O 1
ATOM 576 N N . ARG A 1 72 ? 2.501 8.159 1.778 1.00 97.31 72 ARG A N 1
ATOM 577 C CA . ARG A 1 72 ? 3.198 8.655 2.970 1.00 97.31 72 ARG A CA 1
ATOM 578 C C . ARG A 1 72 ? 2.253 9.392 3.913 1.00 97.31 72 ARG A C 1
ATOM 580 O O . ARG A 1 72 ? 2.310 9.135 5.115 1.00 97.31 72 ARG A O 1
ATOM 587 N N . THR A 1 73 ? 1.451 10.312 3.387 1.00 97.56 73 THR A N 1
ATOM 588 C CA . THR A 1 73 ? 0.497 11.104 4.173 1.00 97.56 73 THR A CA 1
ATOM 589 C C . THR A 1 73 ? -0.559 10.200 4.800 1.00 97.56 73 THR A C 1
ATOM 591 O O . THR A 1 73 ? -0.701 10.201 6.019 1.00 97.56 73 THR A O 1
ATOM 594 N N . GLU A 1 74 ? -1.188 9.326 4.011 1.00 96.62 74 GLU A N 1
ATOM 595 C CA . GLU A 1 74 ? -2.221 8.396 4.494 1.00 96.62 74 GLU A CA 1
ATOM 596 C C . GLU A 1 74 ? -1.708 7.482 5.619 1.00 96.62 74 GLU A C 1
ATOM 598 O O . GLU A 1 74 ? -2.351 7.327 6.660 1.00 96.62 74 GLU A O 1
ATOM 603 N N . LEU A 1 75 ? -0.507 6.911 5.467 1.00 97.12 75 LEU A N 1
ATOM 604 C CA . LEU A 1 75 ? 0.098 6.075 6.509 1.00 97.12 75 LEU A CA 1
ATOM 605 C C . LEU A 1 75 ? 0.448 6.890 7.760 1.00 97.12 75 LEU A C 1
ATOM 607 O O . LEU A 1 75 ? 0.236 6.434 8.882 1.00 97.12 75 LEU A O 1
ATOM 611 N N . ARG A 1 76 ? 0.983 8.104 7.594 1.00 96.31 76 ARG A N 1
ATOM 612 C CA . ARG A 1 76 ? 1.341 8.972 8.724 1.00 96.31 76 ARG A CA 1
ATOM 613 C C . ARG A 1 76 ? 0.135 9.487 9.484 1.00 96.31 76 ARG A C 1
ATOM 615 O O . ARG A 1 76 ? 0.269 9.707 10.685 1.00 96.31 76 ARG A O 1
ATOM 622 N N . ASP A 1 77 ? -1.005 9.663 8.835 1.00 97.19 77 ASP A N 1
ATOM 623 C CA . ASP A 1 77 ? -2.206 10.181 9.481 1.00 97.19 77 ASP A CA 1
ATOM 624 C C . ASP A 1 77 ? -3.057 9.059 10.085 1.00 97.19 77 ASP A C 1
ATOM 626 O O . ASP A 1 77 ? -3.644 9.253 11.156 1.00 97.19 77 ASP A O 1
ATOM 630 N N . SER A 1 78 ? -2.992 7.852 9.515 1.00 96.19 78 SER A N 1
ATOM 631 C CA . SER A 1 78 ? -3.723 6.669 9.972 1.00 96.19 78 SER A CA 1
ATOM 632 C C . SER A 1 78 ? -3.433 6.290 11.439 1.00 96.19 78 SER A C 1
ATOM 634 O O . SER A 1 78 ? -2.294 5.962 11.801 1.00 96.19 78 SER A O 1
ATOM 636 N N . PRO A 1 79 ? -4.456 6.247 12.318 1.00 96.31 79 PRO A N 1
ATOM 637 C CA . PRO A 1 79 ? -4.296 5.756 13.687 1.00 96.31 79 PRO A CA 1
ATOM 638 C C . PRO A 1 79 ? -3.970 4.254 13.732 1.00 96.31 79 PRO A C 1
ATOM 640 O O . PRO A 1 79 ? -3.238 3.807 14.618 1.00 96.31 79 PRO A O 1
ATOM 643 N N . HIS A 1 80 ? -4.446 3.478 12.753 1.00 96.06 80 HIS A N 1
ATOM 644 C CA . HIS A 1 80 ? -4.173 2.042 12.649 1.00 96.06 80 HIS A CA 1
ATOM 645 C C . HIS A 1 80 ? -2.711 1.767 12.300 1.00 96.06 80 HIS A C 1
ATOM 647 O O . HIS A 1 80 ? -2.099 0.876 12.886 1.00 96.06 80 HIS A O 1
ATOM 653 N N . TRP A 1 81 ? -2.121 2.593 11.433 1.00 97.44 81 TRP A N 1
ATOM 654 C CA . TRP A 1 81 ? -0.687 2.547 11.166 1.00 97.44 81 TRP A CA 1
ATOM 655 C C . TRP A 1 81 ? 0.130 2.885 12.413 1.00 97.44 81 TRP A C 1
ATOM 657 O O . TRP A 1 81 ? 1.040 2.144 12.783 1.00 97.44 81 TRP A O 1
ATOM 667 N N . LYS A 1 82 ? -0.210 3.983 13.106 1.00 96.88 82 LYS A N 1
ATOM 668 C CA . LYS A 1 82 ? 0.503 4.441 14.316 1.00 96.88 82 LYS A CA 1
ATOM 669 C C . LYS A 1 82 ? 0.535 3.382 15.419 1.00 96.88 82 LYS A C 1
ATOM 671 O O . LYS A 1 82 ? 1.557 3.249 16.092 1.00 96.88 82 LYS A O 1
ATOM 676 N N . ARG A 1 83 ? -0.551 2.616 15.580 1.00 95.69 83 ARG A N 1
ATOM 677 C CA . ARG A 1 83 ? -0.694 1.557 16.595 1.00 95.69 83 ARG A CA 1
ATOM 678 C C . ARG A 1 83 ? 0.395 0.487 16.491 1.00 95.69 83 ARG A C 1
ATOM 680 O O . ARG A 1 83 ? 0.972 0.091 17.501 1.00 95.69 83 ARG A O 1
ATOM 687 N N . SER A 1 84 ? 0.667 0.005 15.284 1.00 96.38 84 SER A N 1
ATOM 688 C CA . SER A 1 84 ? 1.596 -1.105 15.037 1.00 96.38 84 SER A CA 1
ATOM 689 C C . SER A 1 84 ? 2.919 -0.656 14.424 1.00 96.38 84 SER A C 1
ATOM 691 O O . SER A 1 84 ? 3.851 -1.454 14.343 1.00 96.38 84 SER A O 1
ATOM 693 N N . ARG A 1 85 ? 3.008 0.606 13.987 1.00 97.06 85 ARG A N 1
ATOM 694 C CA . ARG A 1 85 ? 4.070 1.117 13.113 1.00 97.06 85 ARG A CA 1
ATOM 695 C C . ARG A 1 85 ? 4.254 0.201 11.901 1.00 97.06 85 ARG A C 1
ATOM 697 O O . ARG A 1 85 ? 5.355 -0.280 11.673 1.00 97.06 85 ARG A O 1
ATOM 704 N N . GLY A 1 86 ? 3.164 -0.127 11.211 1.00 96.81 86 GLY A N 1
ATOM 705 C CA . GLY A 1 86 ? 3.173 -0.929 9.982 1.00 96.81 86 GLY A CA 1
ATOM 706 C C . GLY A 1 86 ? 3.307 -2.447 10.153 1.00 96.81 86 GLY A C 1
ATOM 707 O O . GLY A 1 86 ? 3.096 -3.164 9.185 1.00 96.81 86 GLY A O 1
ATOM 708 N N . ARG A 1 87 ? 3.569 -2.983 11.355 1.00 98.00 87 ARG A N 1
ATOM 709 C CA . ARG A 1 87 ? 3.795 -4.438 11.552 1.00 98.00 87 ARG A CA 1
ATOM 710 C C . ARG A 1 87 ? 2.613 -5.345 11.189 1.00 98.00 87 ARG A C 1
ATOM 712 O O . ARG A 1 87 ? 2.803 -6.533 10.961 1.00 98.00 87 ARG A O 1
ATOM 719 N N . ASP A 1 88 ? 1.403 -4.801 11.172 1.00 97.75 88 ASP A N 1
ATOM 720 C CA . ASP A 1 88 ? 0.171 -5.485 10.759 1.00 97.75 88 ASP A CA 1
ATOM 721 C C . ASP A 1 88 ? -0.305 -5.046 9.360 1.00 97.75 88 ASP A C 1
ATOM 723 O O . ASP A 1 88 ? -1.404 -5.406 8.945 1.00 97.75 88 ASP A O 1
ATOM 727 N N . HIS A 1 89 ? 0.504 -4.279 8.621 1.00 98.00 89 HIS A N 1
ATOM 728 C CA . HIS A 1 89 ? 0.183 -3.811 7.276 1.00 98.00 89 HIS A CA 1
ATOM 729 C C . HIS A 1 89 ? 0.889 -4.663 6.223 1.00 98.00 89 HIS A C 1
ATOM 731 O O . HIS A 1 89 ? 2.087 -4.929 6.304 1.00 98.00 89 HIS A O 1
ATOM 737 N N . MET A 1 90 ? 0.128 -5.096 5.226 1.00 97.19 90 MET A N 1
ATOM 738 C CA . MET A 1 90 ? 0.560 -6.008 4.181 1.00 97.19 90 MET A CA 1
ATOM 739 C C . MET A 1 90 ? 0.599 -5.292 2.838 1.00 97.19 90 MET A C 1
ATOM 741 O O . MET A 1 90 ? -0.412 -4.764 2.374 1.00 97.19 90 MET A O 1
ATOM 745 N N . PHE A 1 91 ? 1.753 -5.344 2.189 1.00 95.56 91 PHE A N 1
ATOM 746 C CA . PHE A 1 91 ? 1.954 -4.901 0.819 1.00 95.56 91 PHE A CA 1
ATOM 747 C C . PHE A 1 91 ? 2.137 -6.126 -0.062 1.00 95.56 91 PHE A C 1
ATOM 749 O O . PHE A 1 91 ? 2.887 -7.039 0.282 1.00 95.56 91 PHE A O 1
ATOM 756 N N . LEU A 1 92 ? 1.480 -6.134 -1.214 1.00 93.12 92 LEU A N 1
ATOM 757 C CA . LEU A 1 92 ? 1.749 -7.106 -2.261 1.00 93.12 92 LEU A CA 1
ATOM 758 C C . LEU A 1 92 ? 2.564 -6.428 -3.354 1.00 93.12 92 LEU A C 1
ATOM 760 O O . LEU A 1 92 ? 2.274 -5.292 -3.709 1.00 93.12 92 LEU A O 1
ATOM 764 N N . ILE A 1 93 ? 3.584 -7.115 -3.857 1.00 90.81 93 ILE A N 1
ATOM 765 C CA . ILE A 1 93 ? 4.517 -6.599 -4.855 1.00 90.81 93 ILE A CA 1
ATOM 766 C C . ILE A 1 93 ? 4.659 -7.640 -5.956 1.00 90.81 93 ILE A C 1
ATOM 768 O O . ILE A 1 93 ? 5.162 -8.737 -5.717 1.00 90.81 93 ILE A O 1
ATOM 772 N N . SER A 1 94 ? 4.254 -7.293 -7.175 1.00 84.75 94 SER A N 1
ATOM 773 C CA . SER A 1 94 ? 4.440 -8.134 -8.366 1.00 84.75 94 SER A CA 1
ATOM 774 C C . SER A 1 94 ? 5.582 -7.606 -9.234 1.00 84.75 94 SER A C 1
ATOM 776 O O . SER A 1 94 ? 5.400 -7.172 -10.370 1.00 84.75 94 SER A O 1
ATOM 778 N N . SER A 1 95 ? 6.786 -7.547 -8.669 1.00 82.75 95 SER A N 1
ATOM 779 C CA . SER A 1 95 ? 7.945 -6.957 -9.336 1.00 82.75 95 SER A CA 1
ATOM 780 C C . SER A 1 95 ? 9.246 -7.502 -8.773 1.00 82.75 95 SER A C 1
ATOM 782 O O . SER A 1 95 ? 9.460 -7.433 -7.569 1.00 82.75 95 SER A O 1
ATOM 784 N N . THR A 1 96 ? 10.155 -7.905 -9.661 1.00 82.19 96 THR A N 1
ATOM 785 C CA . THR A 1 96 ? 11.541 -8.280 -9.327 1.00 82.19 96 THR A CA 1
ATOM 786 C C . THR A 1 96 ? 12.446 -7.079 -9.055 1.00 82.19 96 THR A C 1
ATOM 788 O O . THR A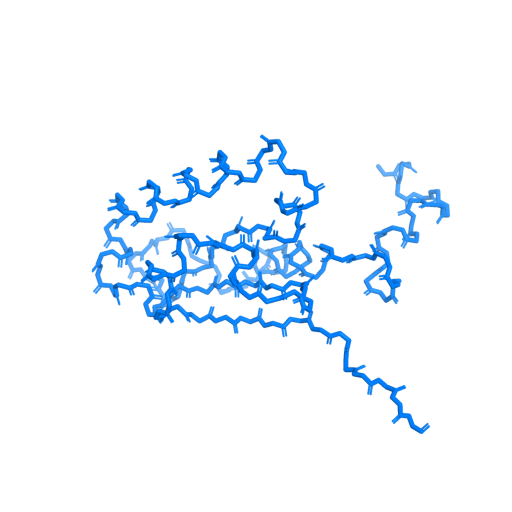 1 96 ? 13.633 -7.227 -8.772 1.00 82.19 96 THR A O 1
ATOM 791 N N . ARG A 1 97 ? 11.918 -5.852 -9.150 1.00 85.94 97 ARG A N 1
ATOM 792 C CA . ARG A 1 97 ? 12.697 -4.636 -8.898 1.00 85.94 97 ARG A CA 1
ATOM 793 C C . ARG A 1 97 ? 13.110 -4.551 -7.417 1.00 85.94 97 ARG A C 1
ATOM 795 O O . ARG A 1 97 ? 12.341 -4.969 -6.538 1.00 85.94 97 ARG A O 1
ATOM 802 N N . PRO A 1 98 ? 14.279 -3.950 -7.131 1.00 90.38 98 PRO A N 1
ATOM 803 C CA . PRO A 1 98 ? 14.663 -3.594 -5.770 1.00 90.38 98 PRO A CA 1
ATOM 804 C C . PRO A 1 98 ? 13.618 -2.687 -5.112 1.00 90.38 98 PRO A C 1
ATOM 806 O O . PRO A 1 98 ? 13.014 -1.834 -5.773 1.00 90.38 98 PRO A O 1
ATOM 809 N N . MET A 1 99 ? 13.413 -2.861 -3.808 1.00 91.50 99 MET A N 1
ATOM 810 C CA . MET A 1 99 ? 12.430 -2.099 -3.028 1.00 91.50 99 MET A CA 1
ATOM 811 C C . MET A 1 99 ? 12.713 -0.594 -3.057 1.00 91.50 99 MET A C 1
ATOM 813 O O . MET A 1 99 ? 11.792 0.220 -3.116 1.00 91.50 99 MET A O 1
ATOM 817 N N . GLU A 1 100 ? 13.986 -0.222 -3.102 1.00 93.19 100 GLU A N 1
ATOM 818 C CA . GLU A 1 100 ? 14.480 1.150 -3.173 1.00 93.19 100 GLU A CA 1
ATOM 819 C C . GLU A 1 100 ? 14.028 1.844 -4.462 1.00 93.19 100 GLU A C 1
ATOM 821 O O . GLU A 1 100 ? 13.753 3.040 -4.453 1.00 93.19 100 GLU A O 1
ATOM 826 N N . GLN A 1 101 ? 13.887 1.105 -5.568 1.00 91.00 101 GLN A N 1
ATOM 827 C CA . GLN A 1 101 ? 13.386 1.668 -6.828 1.00 91.00 101 GLN A CA 1
ATOM 828 C C . GLN A 1 101 ? 11.869 1.876 -6.810 1.00 91.00 101 GLN A C 1
ATOM 830 O O . GLN A 1 101 ? 11.359 2.780 -7.475 1.00 91.00 101 GLN A O 1
ATOM 835 N N . LEU A 1 102 ? 11.146 1.032 -6.074 1.00 91.81 102 LEU A N 1
ATOM 836 C CA . LEU A 1 102 ? 9.687 1.081 -5.998 1.00 91.81 102 LEU A CA 1
ATOM 837 C C . LEU A 1 102 ? 9.209 2.142 -5.000 1.00 91.81 102 LEU A C 1
ATOM 839 O O . LEU A 1 102 ? 8.293 2.902 -5.314 1.00 91.81 102 LEU A O 1
ATOM 843 N N . PHE A 1 103 ? 9.851 2.215 -3.832 1.00 94.19 103 PHE A N 1
ATOM 844 C CA . PHE A 1 103 ? 9.402 3.024 -2.696 1.00 94.19 103 PHE A CA 1
ATOM 845 C C . PHE A 1 103 ? 10.338 4.187 -2.346 1.00 94.19 103 PHE A C 1
ATOM 847 O O . PHE A 1 103 ? 9.900 5.143 -1.707 1.00 94.19 103 PHE A O 1
ATOM 854 N N . GLY A 1 104 ? 11.610 4.149 -2.757 1.00 93.12 104 GLY A N 1
ATOM 855 C CA . GLY A 1 104 ? 12.574 5.226 -2.518 1.00 93.12 104 GLY A CA 1
ATOM 856 C C . GLY A 1 104 ? 12.618 5.677 -1.056 1.00 93.12 104 GLY A C 1
ATOM 857 O O . GLY A 1 104 ? 12.732 4.869 -0.137 1.00 93.12 104 GLY A O 1
ATOM 858 N N . ALA A 1 105 ? 12.462 6.983 -0.832 1.00 93.81 105 ALA A N 1
ATOM 859 C CA . ALA A 1 105 ? 12.471 7.590 0.500 1.00 93.81 105 ALA A CA 1
ATOM 860 C C . ALA A 1 105 ? 11.271 7.203 1.391 1.00 93.81 105 ALA A C 1
ATOM 862 O O . ALA A 1 105 ? 11.193 7.642 2.539 1.00 93.81 105 ALA A O 1
ATOM 863 N N . LEU A 1 106 ? 10.293 6.448 0.883 1.00 95.69 106 LEU A N 1
ATOM 864 C CA . LEU A 1 106 ? 9.218 5.885 1.699 1.00 95.69 106 LEU A CA 1
ATOM 865 C C . LEU A 1 106 ? 9.659 4.614 2.432 1.00 95.69 106 LEU A C 1
ATOM 867 O O . LEU A 1 106 ? 9.057 4.275 3.445 1.00 95.69 106 LEU A O 1
ATOM 871 N N . LEU A 1 107 ? 10.704 3.931 1.955 1.00 95.62 107 LEU A N 1
ATOM 872 C CA . LEU A 1 107 ? 11.083 2.607 2.443 1.00 95.62 107 LEU A CA 1
ATOM 873 C C . LEU A 1 107 ? 11.288 2.538 3.971 1.00 95.62 107 LEU A C 1
ATOM 875 O O . LEU A 1 107 ? 10.691 1.649 4.573 1.00 95.62 107 LEU A O 1
ATOM 879 N N . PRO A 1 108 ? 11.976 3.494 4.635 1.00 97.19 108 PRO A N 1
ATOM 880 C CA . PRO A 1 108 ? 12.134 3.463 6.094 1.00 97.19 108 PRO A CA 1
ATOM 881 C C . PRO A 1 108 ? 10.817 3.618 6.863 1.00 97.19 108 PRO A C 1
ATOM 883 O O . PRO A 1 108 ? 10.717 3.202 8.009 1.00 97.19 108 PRO A O 1
ATOM 886 N N . LEU A 1 109 ? 9.790 4.233 6.260 1.00 97.69 109 LEU A N 1
ATOM 887 C CA . LEU A 1 109 ? 8.476 4.307 6.897 1.00 97.69 109 LEU A CA 1
ATOM 888 C C . LEU A 1 109 ? 7.842 2.918 6.949 1.00 97.69 109 LEU A C 1
ATOM 890 O O . LEU A 1 109 ? 7.251 2.574 7.962 1.00 97.69 109 LEU A O 1
ATOM 894 N N . ILE A 1 110 ? 7.965 2.145 5.868 1.00 97.50 110 ILE A N 1
ATOM 895 C CA . ILE A 1 110 ? 7.235 0.891 5.656 1.00 97.50 110 ILE A CA 1
ATOM 896 C C . ILE A 1 110 ? 8.066 -0.369 5.938 1.00 97.50 110 ILE A C 1
ATOM 898 O O . ILE A 1 110 ? 7.545 -1.466 5.777 1.00 97.50 110 ILE A O 1
ATOM 902 N N . GLU A 1 111 ? 9.325 -0.242 6.355 1.00 96.25 111 GLU A N 1
ATOM 903 C CA . GLU A 1 111 ? 10.284 -1.353 6.494 1.00 96.25 111 GLU A CA 1
ATOM 904 C C . GLU A 1 111 ? 9.825 -2.479 7.433 1.00 96.25 111 GLU A C 1
ATOM 906 O O . GLU A 1 111 ? 10.163 -3.640 7.232 1.00 96.25 111 GLU A O 1
ATOM 911 N N . SER A 1 112 ? 9.020 -2.141 8.436 1.00 97.31 112 SER A N 1
ATOM 912 C CA . SER A 1 112 ? 8.442 -3.064 9.417 1.00 97.31 112 SER A CA 1
ATOM 913 C C . SER A 1 112 ? 7.207 -3.812 8.908 1.00 97.31 112 SER A C 1
ATOM 915 O O . SER A 1 112 ? 6.658 -4.637 9.639 1.00 97.31 112 SER A O 1
ATOM 917 N N . SER A 1 113 ? 6.737 -3.490 7.702 1.00 98.19 113 SER A N 1
ATOM 918 C CA . SER A 1 113 ? 5.525 -4.058 7.114 1.00 98.19 113 SER A CA 1
ATOM 919 C C . SER A 1 113 ? 5.763 -5.455 6.559 1.00 98.19 113 SER A C 1
ATOM 921 O O . SER A 1 113 ? 6.889 -5.888 6.318 1.00 98.19 113 SER A O 1
ATOM 923 N N . ILE A 1 114 ? 4.670 -6.166 6.317 1.00 97.50 114 ILE A N 1
ATOM 924 C CA . ILE A 1 114 ? 4.694 -7.488 5.704 1.00 97.50 114 ILE A CA 1
ATOM 925 C C . ILE A 1 114 ? 4.701 -7.307 4.186 1.00 97.50 114 ILE A C 1
ATOM 927 O O . ILE A 1 114 ? 3.756 -6.763 3.615 1.00 97.50 114 ILE A O 1
ATOM 931 N N . PHE A 1 115 ? 5.744 -7.797 3.521 1.00 94.44 115 PHE A N 1
ATOM 932 C CA . PHE A 1 115 ? 5.852 -7.758 2.064 1.00 94.44 115 PHE A CA 1
ATOM 933 C C . PHE A 1 115 ? 5.610 -9.142 1.472 1.00 94.44 115 PHE A C 1
ATOM 935 O O . PHE A 1 115 ? 6.418 -10.056 1.628 1.00 94.44 115 PHE A O 1
ATOM 942 N N . LEU A 1 116 ? 4.498 -9.285 0.760 1.00 91.81 116 LEU A N 1
ATOM 943 C CA . LEU A 1 116 ? 4.225 -10.431 -0.092 1.00 91.81 116 LEU A CA 1
ATOM 944 C C . LEU A 1 116 ? 4.781 -10.126 -1.480 1.00 91.81 116 LEU A C 1
ATOM 946 O O . LEU A 1 116 ? 4.348 -9.182 -2.136 1.00 91.81 116 LEU A O 1
ATOM 950 N N . ARG A 1 117 ? 5.754 -10.907 -1.936 1.00 87.44 117 ARG A N 1
ATOM 951 C CA . ARG A 1 117 ? 6.417 -10.696 -3.223 1.00 87.44 117 ARG A CA 1
ATOM 952 C C . ARG A 1 117 ? 6.074 -11.856 -4.147 1.00 87.44 117 ARG A C 1
ATOM 954 O O . ARG A 1 117 ? 6.382 -13.003 -3.842 1.00 87.44 117 ARG A O 1
ATOM 961 N N . VAL A 1 118 ? 5.377 -11.552 -5.237 1.00 79.88 118 VAL A N 1
ATOM 962 C CA . VAL A 1 118 ? 4.967 -12.529 -6.251 1.00 79.88 118 VAL A CA 1
ATOM 963 C C . VAL A 1 118 ? 5.874 -12.350 -7.451 1.00 79.88 118 VAL A C 1
ATOM 965 O O . VAL A 1 118 ? 5.745 -11.393 -8.215 1.00 79.88 118 VAL A O 1
ATOM 968 N N . GLU A 1 119 ? 6.804 -13.279 -7.595 1.00 72.19 119 GLU A N 1
ATOM 969 C CA . GLU A 1 119 ? 7.769 -13.316 -8.683 1.00 72.19 119 GLU A CA 1
ATOM 970 C C . GLU A 1 119 ? 7.667 -14.668 -9.382 1.00 72.19 119 GLU A C 1
ATOM 972 O O . GLU A 1 119 ? 7.415 -15.694 -8.746 1.00 72.19 119 GLU A O 1
ATOM 977 N N . LEU A 1 120 ? 7.857 -14.670 -10.702 1.00 62.06 120 LEU A N 1
ATOM 978 C CA . LEU A 1 120 ? 8.174 -15.911 -11.393 1.00 62.06 120 LEU A CA 1
ATOM 979 C C . LEU A 1 120 ? 9.531 -16.361 -10.854 1.00 62.06 120 LEU A C 1
ATOM 981 O O . LEU A 1 120 ? 10.506 -15.614 -10.958 1.00 62.06 120 LEU A O 1
ATOM 985 N N . ALA A 1 121 ? 9.581 -17.550 -10.250 1.00 56.66 121 ALA A N 1
ATOM 986 C CA . ALA A 1 121 ? 10.850 -18.185 -9.933 1.00 56.66 121 ALA A CA 1
ATOM 987 C C . ALA A 1 121 ? 11.700 -18.218 -11.211 1.00 56.66 121 ALA A C 1
ATOM 989 O O . ALA A 1 121 ? 11.159 -18.440 -12.296 1.00 56.66 121 ALA A O 1
ATOM 990 N N . ASP A 1 122 ? 13.005 -17.967 -11.094 1.00 53.28 122 ASP A N 1
ATOM 991 C CA . ASP A 1 122 ? 13.943 -18.109 -12.207 1.00 53.28 122 ASP A CA 1
ATOM 992 C C . ASP A 1 122 ? 13.940 -19.590 -12.620 1.00 53.28 122 ASP A C 1
ATOM 994 O O . ASP A 1 122 ? 14.654 -20.413 -12.051 1.00 53.28 122 ASP A O 1
ATOM 998 N N . THR A 1 123 ? 13.042 -19.975 -13.531 1.00 46.00 123 THR A N 1
ATOM 999 C CA . THR A 1 123 ? 12.922 -21.345 -14.034 1.00 46.00 123 THR A CA 1
ATOM 1000 C C . THR A 1 123 ? 14.036 -21.584 -15.041 1.00 46.00 123 THR A C 1
ATOM 1002 O O . THR A 1 123 ? 13.798 -21.698 -16.243 1.00 46.00 123 THR A O 1
ATOM 1005 N N . ARG A 1 124 ? 15.271 -21.624 -14.547 1.00 41.75 124 ARG A N 1
ATOM 1006 C CA . ARG A 1 124 ? 16.378 -22.297 -15.217 1.00 41.75 124 ARG A CA 1
ATOM 1007 C C . ARG A 1 124 ? 16.380 -23.738 -14.712 1.00 41.75 124 ARG A C 1
ATOM 1009 O O . ARG A 1 124 ? 16.867 -23.999 -13.616 1.00 41.75 124 ARG A O 1
ATOM 1016 N N . TRP A 1 125 ? 15.752 -24.623 -15.485 1.00 42.09 125 TRP A N 1
ATOM 1017 C CA . TRP A 1 125 ? 15.926 -26.074 -15.385 1.00 42.09 125 TRP A CA 1
ATOM 1018 C C . TRP A 1 125 ? 17.073 -26.498 -16.297 1.00 42.09 125 TRP A C 1
ATOM 1020 O O . TRP A 1 125 ? 17.147 -25.935 -17.416 1.00 42.09 125 TRP A O 1
#

Sequence (125 aa):
RELLSLPSSASFIDIWHPHSQFLSEFAFHRSLLASKFVTADPAAASFFFVPFYSRLAFANKSYQQSMLDTLRTELRDSPHWKRSRGRDHMFLISSTRPMEQLFGALLPLIESSIFLRVELADTRW

Secondary structure (DSSP, 8-state):
-GGGTSHHHHHHS-TTSTT-TTHHHHHHHHHHHTSTT--S-TTT-S-EE----HHHHHH-HHHHHHHHHHHHHHHHH-HHHHHHTTTTEEEEE---S-HHHHHGGGHHHHTTSEEEE--------

Radius of gyration: 16.06 Å; chains: 1; bounding box: 34×38×44 Å

pLDDT: mean 83.8, std 16.53, range [41.62, 98.19]

InterPro domains:
  IPR004263 Exostosin-like [PTHR11062] (20-96)
  IPR040911 Exostosin, GT47 domain [PF03016] (19-96)